Protein AF-A0A3M5JVK2-F1 (afdb_monomer_lite)

Structure (mmCIF, N/CA/C/O backbone):
data_AF-A0A3M5JVK2-F1
#
_entry.id   AF-A0A3M5JVK2-F1
#
loop_
_atom_site.group_PDB
_atom_site.id
_atom_site.type_symbol
_atom_site.label_atom_id
_atom_site.label_alt_id
_atom_site.label_comp_id
_atom_site.label_asym_id
_atom_site.label_entity_id
_atom_site.label_seq_id
_atom_site.pdbx_PDB_ins_code
_atom_site.Cartn_x
_atom_site.Cartn_y
_atom_site.Cartn_z
_atom_site.occupancy
_atom_site.B_iso_or_equiv
_atom_site.auth_seq_id
_atom_site.auth_comp_id
_atom_site.auth_asym_id
_atom_site.auth_atom_id
_atom_site.pdbx_PDB_model_num
ATOM 1 N N . MET A 1 1 ? -16.641 -7.817 19.370 1.00 31.38 1 MET A N 1
ATOM 2 C CA . MET A 1 1 ? -16.183 -9.214 19.204 1.00 31.38 1 MET A CA 1
ATOM 3 C C . MET A 1 1 ? -14.744 -9.182 18.711 1.00 31.38 1 MET A C 1
ATOM 5 O O . MET A 1 1 ? -14.521 -8.968 17.529 1.00 31.38 1 MET A O 1
ATOM 9 N N . CYS A 1 2 ? -13.779 -9.296 19.627 1.00 29.69 2 CYS A N 1
ATOM 10 C CA . CYS A 1 2 ? -12.351 -9.326 19.306 1.00 29.69 2 CYS A CA 1
ATOM 11 C C . CYS A 1 2 ? -11.992 -10.668 18.660 1.00 29.69 2 CYS A C 1
ATOM 13 O O . CYS A 1 2 ? -12.222 -11.717 19.267 1.00 29.69 2 CYS A O 1
ATOM 15 N N . LYS A 1 3 ? -11.428 -10.650 17.447 1.00 43.69 3 LYS A N 1
ATOM 16 C CA . LYS A 1 3 ? -10.744 -11.828 16.900 1.00 43.69 3 LYS A CA 1
ATOM 17 C C . LYS A 1 3 ? -9.451 -12.064 17.688 1.00 43.69 3 LYS A C 1
ATOM 19 O O . LYS A 1 3 ? -8.823 -11.134 18.183 1.00 43.69 3 LYS A O 1
ATOM 24 N N . LYS A 1 4 ? -9.149 -13.346 17.877 1.00 34.09 4 LYS A N 1
ATOM 25 C CA . LYS A 1 4 ? -8.133 -13.894 18.778 1.00 34.09 4 LYS A CA 1
ATOM 26 C C . LYS A 1 4 ? -6.727 -13.465 18.346 1.00 34.09 4 LYS A C 1
ATOM 28 O O . LYS A 1 4 ? -6.288 -13.848 17.270 1.00 34.09 4 LYS A O 1
ATOM 33 N N . TYR A 1 5 ? -6.014 -12.758 19.218 1.00 46.41 5 TYR A N 1
ATOM 34 C CA . TYR A 1 5 ? -4.559 -12.644 19.144 1.00 46.41 5 TYR A CA 1
ATOM 35 C C . TYR A 1 5 ? -3.967 -13.961 19.657 1.00 46.41 5 TYR A C 1
ATOM 37 O O . TYR A 1 5 ? -4.105 -14.281 20.839 1.00 46.41 5 TYR A O 1
ATOM 45 N N . GLN A 1 6 ? -3.369 -14.760 18.774 1.00 36.03 6 GLN A N 1
ATOM 46 C CA . GLN A 1 6 ? -2.538 -15.885 19.198 1.00 36.03 6 GLN A CA 1
ATOM 47 C C . GLN A 1 6 ? -1.142 -15.351 19.516 1.00 36.03 6 GLN A C 1
ATOM 49 O O . GLN A 1 6 ? -0.454 -14.815 18.652 1.00 36.03 6 GLN A O 1
ATOM 54 N N . ILE A 1 7 ? -0.762 -15.459 20.787 1.00 38.12 7 ILE A N 1
ATOM 55 C CA . ILE A 1 7 ? 0.578 -15.153 21.278 1.00 38.12 7 ILE A CA 1
ATOM 56 C C . ILE A 1 7 ? 1.447 -16.369 20.953 1.00 38.12 7 ILE A C 1
ATOM 58 O O . ILE A 1 7 ? 1.168 -17.465 21.437 1.00 38.12 7 ILE A O 1
ATOM 62 N N . VAL A 1 8 ? 2.484 -16.175 20.142 1.00 42.47 8 VAL A N 1
ATOM 63 C CA . VAL A 1 8 ? 3.584 -17.132 19.978 1.00 42.47 8 VAL A CA 1
ATOM 64 C C . VAL A 1 8 ? 4.877 -16.407 20.331 1.00 42.47 8 VAL A C 1
ATOM 66 O O . VAL A 1 8 ? 5.108 -15.274 19.908 1.00 42.47 8 VAL A O 1
ATOM 69 N N . GLU A 1 9 ? 5.650 -17.037 21.207 1.00 38.44 9 GLU A N 1
ATOM 70 C CA . GLU A 1 9 ? 6.848 -16.510 21.851 1.00 38.44 9 GLU A CA 1
ATOM 71 C C . GLU A 1 9 ? 7.846 -15.896 20.851 1.00 38.44 9 GLU A C 1
ATOM 73 O O . GLU A 1 9 ? 8.191 -16.489 19.832 1.00 38.44 9 GLU A O 1
ATOM 78 N N . GLY A 1 10 ? 8.359 -14.706 21.176 1.00 40.56 10 GLY A N 1
ATOM 79 C CA . GLY A 1 10 ? 9.660 -14.239 20.684 1.00 40.56 10 GLY A CA 1
ATOM 80 C C . GLY A 1 10 ? 9.727 -13.563 19.312 1.00 40.56 10 GLY A C 1
ATOM 81 O O . GLY A 1 10 ? 10.799 -13.088 18.951 1.00 40.56 10 GLY A O 1
ATOM 82 N N . SER A 1 11 ? 8.636 -13.447 18.558 1.00 38.19 11 SER A N 1
ATOM 83 C CA . SER A 1 11 ? 8.513 -12.565 17.384 1.00 38.19 11 SER A CA 1
ATOM 84 C C . SER A 1 11 ? 7.030 -12.412 17.070 1.00 38.19 11 SER A C 1
ATOM 86 O O . SER A 1 11 ? 6.386 -13.388 16.698 1.00 38.19 11 SER A O 1
ATOM 88 N N . ILE A 1 12 ? 6.461 -11.214 17.225 1.00 48.38 12 ILE A N 1
ATOM 89 C CA . ILE A 1 12 ? 5.083 -10.962 16.787 1.00 48.38 12 ILE A CA 1
ATOM 90 C C . ILE A 1 12 ? 5.098 -11.069 15.259 1.00 48.38 12 ILE A C 1
ATOM 92 O O . ILE A 1 12 ? 5.473 -10.118 14.574 1.00 48.38 12 ILE A O 1
ATOM 96 N N . ALA A 1 13 ? 4.751 -12.235 14.717 1.00 51.59 13 ALA A N 1
ATOM 97 C CA . ALA A 1 13 ? 4.480 -12.388 13.298 1.00 51.59 13 ALA A CA 1
ATOM 98 C C . ALA A 1 13 ? 3.188 -11.617 13.013 1.00 51.59 13 ALA A C 1
ATOM 100 O O . ALA A 1 13 ? 2.086 -12.150 13.109 1.00 51.59 13 ALA A O 1
ATOM 101 N N . VAL A 1 14 ? 3.325 -10.313 12.767 1.00 63.59 14 VAL A N 1
ATOM 102 C CA . VAL A 1 14 ? 2.223 -9.478 12.302 1.00 63.59 14 VAL A CA 1
ATOM 103 C C . VAL A 1 14 ? 1.811 -10.042 10.949 1.00 63.59 14 VAL A C 1
ATOM 105 O O . VAL A 1 14 ? 2.606 -10.024 10.009 1.00 63.59 14 VAL A O 1
ATOM 10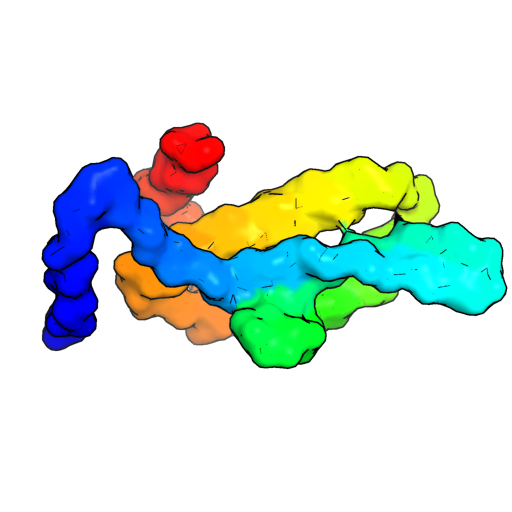8 N N . GLU A 1 15 ? 0.597 -10.578 10.869 1.00 76.00 15 GLU A N 1
ATOM 109 C CA . GLU A 1 15 ? 0.008 -11.042 9.617 1.00 76.00 15 GLU A CA 1
ATOM 110 C C . GLU A 1 15 ? 0.025 -9.882 8.616 1.00 76.00 15 GLU A C 1
ATOM 112 O O . GLU A 1 15 ? -0.569 -8.826 8.851 1.00 76.00 15 GLU A O 1
ATOM 117 N N . ARG A 1 16 ? 0.798 -10.047 7.540 1.00 83.44 16 ARG A N 1
ATOM 118 C CA . ARG A 1 16 ? 0.970 -9.041 6.491 1.00 83.44 16 ARG A CA 1
ATOM 119 C C . ARG A 1 16 ? -0.110 -9.262 5.451 1.00 83.44 16 ARG A C 1
ATOM 121 O O . ARG A 1 16 ? -0.085 -10.261 4.746 1.00 83.44 16 ARG A O 1
ATOM 128 N N . ILE A 1 17 ? -1.004 -8.294 5.313 1.00 90.12 17 ILE A N 1
ATOM 129 C CA . ILE A 1 17 ? -2.119 -8.391 4.358 1.00 90.12 17 ILE A CA 1
ATOM 130 C C . ILE A 1 17 ? -1.720 -8.077 2.913 1.00 90.12 17 ILE A C 1
ATOM 132 O O . ILE A 1 17 ? -2.485 -8.321 1.984 1.00 90.12 17 ILE A O 1
ATOM 136 N N . SER A 1 18 ? -0.562 -7.442 2.722 1.00 93.06 18 SER A N 1
ATOM 137 C CA . SER A 1 18 ? -0.110 -7.004 1.409 1.00 93.06 18 SER A CA 1
ATOM 138 C C . SER A 1 18 ? 1.404 -7.036 1.284 1.00 93.06 18 SER A C 1
ATOM 140 O O . SER A 1 18 ? 2.124 -6.651 2.210 1.00 93.06 18 SER A O 1
ATOM 142 N N . PHE A 1 19 ? 1.878 -7.389 0.096 1.00 94.44 19 PHE A N 1
ATOM 143 C CA . PHE A 1 19 ? 3.290 -7.453 -0.254 1.00 94.44 19 PHE A CA 1
ATOM 144 C C . PHE A 1 19 ? 3.563 -6.595 -1.485 1.00 94.44 19 PHE A C 1
ATOM 146 O O . PHE A 1 19 ? 2.746 -6.523 -2.401 1.00 94.44 19 PHE A O 1
ATOM 153 N N . ILE A 1 20 ? 4.722 -5.942 -1.523 1.00 95.19 20 ILE A N 1
ATOM 154 C CA . ILE A 1 20 ? 5.146 -5.185 -2.703 1.00 95.19 20 ILE A CA 1
ATOM 155 C C . ILE A 1 20 ? 5.701 -6.175 -3.724 1.00 95.19 20 ILE A C 1
ATOM 157 O O . ILE A 1 20 ? 6.600 -6.956 -3.414 1.00 95.19 20 ILE A O 1
ATOM 161 N N . LYS A 1 21 ? 5.187 -6.117 -4.950 1.00 94.69 21 LYS A N 1
ATOM 162 C CA . LYS A 1 21 ? 5.643 -6.930 -6.073 1.00 94.69 21 LYS A CA 1
ATOM 16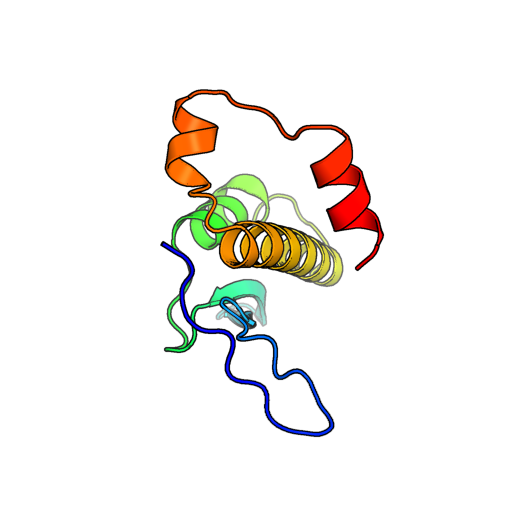3 C C . LYS A 1 21 ? 6.149 -6.045 -7.199 1.00 94.69 21 LYS A C 1
ATOM 165 O O . LYS A 1 21 ? 5.453 -5.138 -7.656 1.00 94.69 21 LYS A O 1
ATOM 170 N N . THR A 1 22 ? 7.348 -6.364 -7.670 1.00 93.50 22 THR A N 1
ATOM 171 C CA . THR A 1 22 ? 7.935 -5.775 -8.873 1.00 93.50 22 THR A CA 1
ATOM 172 C C . THR A 1 22 ? 7.473 -6.547 -10.098 1.00 93.50 22 THR A C 1
ATOM 174 O O . THR A 1 22 ? 7.567 -7.773 -10.138 1.00 93.50 22 THR A O 1
ATOM 177 N N . ILE A 1 23 ? 7.023 -5.827 -11.114 1.00 90.56 23 ILE A N 1
ATOM 178 C CA . ILE A 1 23 ? 6.691 -6.345 -12.436 1.00 90.56 23 ILE A CA 1
ATOM 179 C C . ILE A 1 23 ? 7.654 -5.697 -13.427 1.00 90.56 23 ILE A C 1
ATOM 181 O O . ILE A 1 23 ? 7.834 -4.481 -13.408 1.00 90.56 23 ILE A O 1
ATOM 185 N N . VAL A 1 24 ? 8.281 -6.510 -14.274 1.00 91.62 24 VAL A N 1
ATOM 186 C CA . VAL A 1 24 ? 9.101 -6.034 -15.395 1.00 91.62 24 VAL A CA 1
ATOM 187 C C . VAL A 1 24 ? 8.286 -6.216 -16.667 1.00 91.62 24 VAL A C 1
ATOM 189 O O . VAL A 1 24 ? 7.790 -7.312 -16.927 1.00 91.62 24 VAL A O 1
ATOM 192 N N . MET A 1 25 ? 8.092 -5.135 -17.413 1.00 87.88 25 MET A N 1
ATOM 193 C CA . MET A 1 25 ? 7.310 -5.122 -18.646 1.00 87.88 25 MET A CA 1
ATOM 194 C C . MET A 1 25 ? 8.165 -5.527 -19.851 1.00 87.88 25 MET A C 1
ATOM 196 O O . MET A 1 25 ? 9.380 -5.685 -19.743 1.00 87.88 25 MET A O 1
ATOM 200 N N . GLY A 1 26 ? 7.524 -5.746 -21.003 1.00 90.62 26 GLY A N 1
ATOM 201 C CA . GLY A 1 26 ? 8.206 -6.227 -22.213 1.00 90.62 26 GLY A CA 1
ATOM 202 C C . GLY A 1 26 ? 9.253 -5.258 -22.779 1.00 90.62 26 GLY A C 1
ATOM 203 O O . GLY A 1 26 ? 10.165 -5.689 -23.475 1.00 90.62 26 GLY A O 1
ATOM 204 N N . ASP A 1 27 ? 9.146 -3.974 -22.452 1.00 89.00 27 ASP A N 1
ATOM 205 C CA . ASP A 1 27 ? 10.100 -2.906 -22.775 1.00 89.00 27 ASP A CA 1
ATOM 206 C C . ASP A 1 27 ? 11.234 -2.760 -21.739 1.00 89.00 27 ASP A C 1
ATOM 208 O O . ASP A 1 27 ? 12.150 -1.962 -21.927 1.00 89.00 27 ASP A O 1
ATOM 212 N N . GLY A 1 28 ? 11.204 -3.541 -20.654 1.00 88.75 28 GLY A N 1
ATOM 213 C CA . GLY A 1 28 ? 12.156 -3.460 -19.548 1.00 88.75 28 GLY A CA 1
ATOM 214 C C . GLY A 1 28 ? 11.780 -2.448 -18.462 1.00 88.75 28 GLY A C 1
ATOM 215 O O . GLY A 1 28 ? 12.496 -2.352 -17.459 1.00 88.75 28 GLY A O 1
ATOM 216 N N . GLU A 1 29 ? 10.659 -1.732 -18.603 1.00 88.88 29 GLU A N 1
ATOM 217 C CA . GLU A 1 29 ? 10.161 -0.847 -17.555 1.00 88.88 29 GLU A CA 1
ATOM 218 C C . GLU A 1 29 ? 9.817 -1.640 -16.291 1.00 88.88 29 GLU A C 1
ATOM 220 O O . GLU A 1 29 ? 9.261 -2.743 -16.331 1.00 88.88 29 GLU A O 1
ATOM 225 N N . ARG A 1 30 ? 10.150 -1.063 -15.133 1.00 90.38 30 ARG A N 1
ATOM 226 C CA . ARG A 1 30 ? 9.833 -1.640 -13.826 1.00 90.38 30 ARG A CA 1
ATOM 227 C C . ARG A 1 30 ? 8.627 -0.940 -13.233 1.00 90.38 30 ARG A C 1
ATOM 229 O O . ARG A 1 30 ? 8.599 0.281 -13.118 1.00 90.38 30 ARG A O 1
ATOM 236 N N . TYR A 1 31 ? 7.686 -1.736 -12.759 1.00 89.50 31 TYR A N 1
ATOM 237 C CA . TYR A 1 31 ? 6.465 -1.275 -12.127 1.00 89.50 31 TYR A CA 1
ATOM 238 C C . TYR A 1 31 ? 6.298 -1.942 -10.764 1.00 89.50 31 TYR A C 1
ATOM 240 O O . TYR A 1 31 ? 6.563 -3.133 -10.615 1.00 89.50 31 TYR A O 1
ATOM 248 N N . ALA A 1 32 ? 5.876 -1.176 -9.762 1.00 91.12 32 ALA A N 1
ATOM 249 C CA . ALA A 1 32 ? 5.5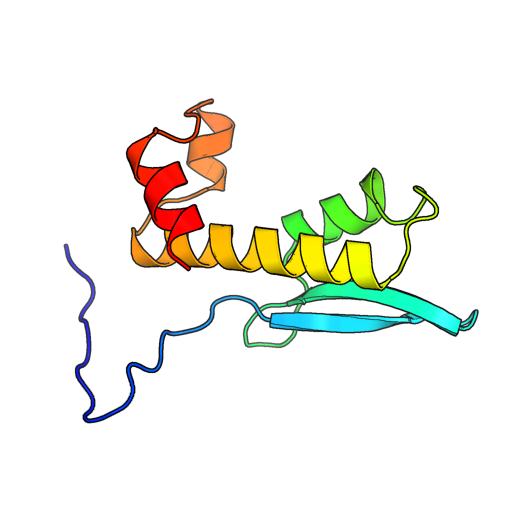79 -1.695 -8.433 1.00 91.12 32 ALA A CA 1
ATOM 250 C C . ALA A 1 32 ? 4.061 -1.762 -8.236 1.00 91.12 32 ALA A C 1
ATOM 252 O O . ALA A 1 32 ? 3.342 -0.830 -8.591 1.00 91.12 32 ALA A O 1
ATOM 253 N N . THR A 1 33 ? 3.578 -2.854 -7.650 1.00 92.19 33 THR A N 1
ATOM 254 C CA . THR A 1 33 ? 2.188 -2.980 -7.199 1.00 92.19 33 THR A CA 1
ATOM 255 C C . THR A 1 33 ? 2.113 -3.696 -5.852 1.00 92.19 33 THR A C 1
ATOM 257 O O . THR A 1 33 ? 3.105 -4.258 -5.386 1.00 92.19 33 THR A O 1
ATOM 260 N N . LEU A 1 34 ? 0.937 -3.682 -5.227 1.00 95.31 34 LEU A N 1
ATOM 261 C CA . LEU A 1 34 ? 0.649 -4.457 -4.023 1.00 95.31 34 LEU A CA 1
ATOM 262 C C . LEU A 1 34 ? -0.115 -5.727 -4.380 1.00 95.31 34 LEU A C 1
ATOM 264 O O . LEU A 1 34 ? -1.064 -5.674 -5.162 1.00 95.31 34 LEU A O 1
ATOM 268 N N . VAL A 1 35 ? 0.280 -6.847 -3.783 1.00 95.25 35 VAL A N 1
ATOM 269 C CA . VAL A 1 35 ? -0.384 -8.146 -3.921 1.00 95.25 35 VAL A CA 1
ATOM 270 C C . VAL A 1 35 ? -0.832 -8.689 -2.571 1.00 95.25 35 VAL A C 1
ATOM 272 O O . VAL A 1 35 ? -0.247 -8.333 -1.549 1.00 95.25 35 VAL A O 1
ATOM 275 N N . ASP A 1 36 ? -1.855 -9.534 -2.576 1.00 93.06 36 ASP A N 1
ATOM 276 C CA . ASP A 1 36 ? -2.284 -10.313 -1.416 1.00 93.06 36 ASP A CA 1
ATOM 277 C C . ASP A 1 36 ? -1.339 -11.502 -1.139 1.00 93.06 36 ASP A C 1
ATOM 279 O O . ASP A 1 36 ? -0.325 -11.705 -1.814 1.00 93.06 36 ASP A O 1
ATOM 283 N N . GLU A 1 37 ? -1.686 -12.303 -0.136 1.00 91.06 37 GLU A N 1
ATOM 284 C CA . GLU A 1 37 ? -0.987 -13.543 0.229 1.00 91.06 37 GLU A CA 1
ATOM 285 C C . GLU A 1 37 ? -0.962 -14.603 -0.886 1.00 91.06 37 GLU A C 1
ATOM 287 O O . GLU A 1 37 ? -0.024 -15.396 -0.963 1.00 91.06 37 GLU A O 1
ATOM 292 N N . ASN A 1 38 ? -1.942 -14.582 -1.795 1.00 90.62 38 ASN A N 1
ATOM 293 C CA . ASN A 1 38 ? -2.015 -15.469 -2.958 1.00 90.62 38 ASN A CA 1
ATOM 294 C C . ASN A 1 38 ? -1.172 -14.947 -4.137 1.00 90.62 38 ASN A C 1
ATOM 296 O O . ASN A 1 38 ? -1.068 -15.599 -5.177 1.00 90.62 38 ASN A O 1
ATOM 300 N N . GLY A 1 39 ? -0.569 -13.762 -4.002 1.00 90.12 39 GLY A N 1
ATOM 301 C CA . GLY A 1 39 ? 0.189 -13.099 -5.056 1.00 90.12 39 GLY A CA 1
ATOM 302 C C . GLY A 1 39 ? -0.680 -12.395 -6.103 1.00 90.12 39 GLY A C 1
ATOM 303 O O . GLY A 1 39 ? -0.143 -11.988 -7.145 1.00 90.12 39 GLY A O 1
ATOM 304 N N . LEU A 1 40 ? -1.982 -12.233 -5.842 1.00 93.56 40 LEU A N 1
ATOM 305 C CA . LEU A 1 40 ? -2.925 -11.505 -6.685 1.00 93.56 40 LEU A CA 1
ATOM 306 C C . LEU A 1 40 ? -2.851 -9.998 -6.404 1.00 93.56 40 LEU A C 1
ATOM 308 O O . LEU A 1 40 ? -2.827 -9.592 -5.243 1.00 93.56 40 LEU A O 1
ATOM 312 N N . PRO A 1 41 ? -2.835 -9.134 -7.435 1.00 93.75 41 PRO A N 1
ATOM 313 C CA . PRO A 1 41 ? -2.808 -7.691 -7.231 1.00 93.75 41 PRO A CA 1
ATOM 314 C C . PRO A 1 41 ? -4.037 -7.181 -6.475 1.00 93.75 41 PRO A C 1
ATOM 316 O O . PRO A 1 41 ? -5.175 -7.461 -6.853 1.00 93.75 41 PRO A O 1
ATOM 319 N N . LEU A 1 42 ? -3.810 -6.356 -5.452 1.00 94.44 42 LEU A N 1
ATOM 320 C CA . LEU A 1 42 ? -4.886 -5.643 -4.775 1.00 94.44 42 LEU A CA 1
ATOM 321 C C . LEU A 1 42 ? -5.517 -4.653 -5.754 1.00 94.44 42 LEU A C 1
ATOM 323 O O . LEU A 1 42 ? -4.823 -3.792 -6.304 1.00 94.44 42 LEU A O 1
ATOM 327 N N . PHE A 1 43 ? -6.831 -4.754 -5.948 1.00 93.62 43 PHE A N 1
ATOM 328 C CA . PHE A 1 43 ? -7.542 -4.033 -7.004 1.00 93.62 43 PHE A CA 1
ATOM 329 C C . PHE A 1 43 ? -7.341 -2.510 -6.938 1.00 93.62 43 PHE A C 1
ATOM 331 O O . PHE A 1 43 ? -6.827 -1.917 -7.885 1.00 93.62 43 PHE A O 1
ATOM 338 N N . TYR A 1 44 ? -7.688 -1.873 -5.814 1.00 93.06 44 TYR A N 1
ATOM 339 C CA . TYR A 1 44 ? -7.623 -0.411 -5.692 1.00 93.06 44 TYR A CA 1
ATOM 340 C C . TYR A 1 44 ? -6.195 0.154 -5.728 1.00 93.06 44 TYR A C 1
ATOM 342 O O . TYR A 1 44 ? -5.973 1.098 -6.490 1.00 93.06 44 TYR A O 1
ATOM 350 N N . PRO A 1 45 ? -5.206 -0.402 -4.995 1.00 93.06 45 PRO A N 1
ATOM 351 C CA . PRO A 1 45 ? -3.818 0.025 -5.144 1.00 93.06 45 PRO A CA 1
ATOM 352 C C . PRO A 1 45 ? -3.312 -0.120 -6.581 1.00 93.06 45 PRO A C 1
ATOM 354 O O . PRO A 1 45 ? -2.720 0.811 -7.120 1.00 93.06 45 PRO A O 1
ATOM 357 N N . THR A 1 46 ? -3.599 -1.249 -7.235 1.00 93.44 46 THR A N 1
ATOM 358 C CA . THR A 1 46 ? -3.171 -1.491 -8.621 1.00 93.44 46 THR A CA 1
ATOM 359 C C . THR A 1 46 ? -3.800 -0.485 -9.583 1.00 93.44 46 THR A C 1
ATOM 361 O O . THR A 1 46 ? -3.107 0.055 -10.448 1.00 93.44 46 THR A O 1
ATOM 364 N N . LEU A 1 47 ? -5.091 -0.189 -9.418 1.00 94.06 47 LEU A N 1
ATOM 365 C CA . LEU A 1 47 ? -5.801 0.809 -10.215 1.00 94.06 47 LEU A CA 1
ATOM 366 C C . LEU A 1 47 ? -5.202 2.208 -10.027 1.00 94.06 47 LEU A C 1
ATOM 368 O O . LEU A 1 47 ? -4.956 2.908 -11.010 1.00 94.06 47 LEU A O 1
ATOM 372 N N . TYR A 1 48 ? -4.924 2.606 -8.785 1.00 92.88 48 TYR A N 1
ATOM 373 C CA . TYR A 1 48 ? -4.291 3.884 -8.470 1.00 92.88 48 TYR A CA 1
ATOM 374 C C . TYR A 1 48 ? -2.904 4.007 -9.112 1.00 92.88 48 TYR A C 1
ATOM 376 O O . TYR A 1 48 ? -2.639 4.985 -9.810 1.00 92.88 48 TYR A O 1
ATOM 384 N N . PHE A 1 49 ? -2.040 3.000 -8.958 1.00 92.44 49 PHE A N 1
ATOM 385 C CA . PHE A 1 49 ? -0.710 3.031 -9.569 1.00 92.44 49 PHE A CA 1
ATOM 386 C C . PHE A 1 49 ? -0.780 3.075 -11.099 1.00 92.44 49 PHE A C 1
ATOM 388 O O . PHE A 1 49 ? -0.036 3.833 -11.723 1.00 92.44 49 PHE A O 1
ATOM 395 N N . THR A 1 50 ? -1.714 2.340 -11.707 1.00 91.38 50 THR A N 1
ATOM 396 C CA . THR A 1 50 ? -1.847 2.271 -13.170 1.00 91.38 50 THR A CA 1
ATOM 397 C C . THR A 1 50 ? -2.358 3.587 -13.749 1.00 91.38 50 THR A C 1
ATOM 399 O O . THR A 1 50 ? -1.893 4.016 -14.801 1.00 91.38 50 THR A O 1
ATOM 402 N N . THR A 1 51 ? -3.309 4.232 -13.070 1.00 92.94 51 THR A N 1
ATOM 403 C CA . THR A 1 51 ? -3.985 5.432 -13.585 1.00 92.94 51 THR A CA 1
ATOM 404 C C . THR A 1 51 ? -3.273 6.726 -13.209 1.00 92.94 51 THR A C 1
ATOM 406 O O . THR A 1 51 ? -3.196 7.629 -14.034 1.00 92.94 51 THR A O 1
ATOM 409 N N . GLN A 1 52 ? -2.741 6.824 -11.988 1.00 91.81 52 GLN A N 1
ATOM 410 C CA . GLN A 1 52 ? -2.209 8.079 -11.445 1.00 91.81 52 GLN A CA 1
ATOM 411 C C . GLN A 1 52 ? -0.684 8.161 -11.482 1.00 91.81 52 GLN A C 1
ATOM 413 O O . GLN A 1 52 ? -0.137 9.258 -11.534 1.00 91.81 52 GLN A O 1
ATOM 418 N N . ARG A 1 53 ? 0.019 7.024 -11.408 1.00 91.00 53 ARG A N 1
ATOM 419 C CA . ARG A 1 53 ? 1.473 7.018 -11.173 1.00 91.00 53 ARG A CA 1
ATOM 420 C C . ARG A 1 53 ? 2.289 6.510 -12.351 1.00 91.00 53 ARG A C 1
ATOM 422 O O . ARG A 1 53 ? 3.345 7.070 -12.624 1.00 91.00 53 ARG A O 1
ATOM 429 N N . ARG A 1 54 ? 1.798 5.513 -13.092 1.00 85.38 54 ARG A N 1
ATOM 430 C CA . ARG A 1 54 ? 2.518 4.903 -14.222 1.00 85.38 54 ARG A CA 1
ATOM 431 C C . ARG A 1 54 ? 2.979 5.925 -15.268 1.00 85.38 54 ARG A C 1
ATOM 433 O O . ARG A 1 54 ? 4.134 5.897 -15.663 1.00 85.38 54 ARG A O 1
ATOM 440 N N . ASN A 1 55 ? 2.107 6.850 -15.668 1.00 85.06 55 ASN A N 1
ATOM 441 C CA . ASN A 1 55 ? 2.415 7.861 -16.690 1.00 85.06 55 ASN A CA 1
ATOM 442 C C . ASN A 1 55 ? 3.008 9.161 -16.120 1.00 85.06 55 ASN A C 1
ATOM 444 O O . ASN A 1 55 ? 3.143 10.143 -16.843 1.00 85.06 55 ASN A O 1
ATOM 448 N N . ALA A 1 56 ? 3.348 9.194 -14.829 1.00 86.50 56 ALA A N 1
ATOM 449 C CA . ALA A 1 56 ? 3.889 10.387 -14.180 1.00 86.50 56 ALA A CA 1
ATOM 450 C C . ALA A 1 56 ? 5.422 10.508 -14.314 1.00 86.50 56 ALA A C 1
ATOM 452 O O . ALA A 1 56 ? 6.018 11.374 -13.678 1.00 86.50 56 ALA A O 1
ATOM 453 N N . SER A 1 57 ? 6.065 9.638 -15.108 1.00 84.94 57 SER A N 1
ATOM 454 C CA . SER A 1 57 ? 7.525 9.590 -15.308 1.00 84.94 57 SER A CA 1
ATOM 455 C C . SER A 1 57 ? 8.321 9.579 -13.994 1.00 84.94 57 SER A C 1
ATOM 457 O O . SER A 1 57 ? 9.392 10.178 -13.886 1.00 84.94 57 SER A O 1
ATOM 459 N N . LEU A 1 58 ? 7.774 8.919 -12.967 1.00 86.88 58 LEU A N 1
ATOM 460 C CA . LEU A 1 58 ? 8.385 8.824 -11.645 1.00 86.88 58 LEU A CA 1
ATOM 461 C C . LEU A 1 58 ? 9.477 7.756 -11.619 1.00 86.88 58 LEU A C 1
ATOM 463 O O . LEU A 1 58 ? 9.388 6.723 -12.283 1.00 86.88 58 LEU A O 1
ATOM 467 N N . ALA A 1 59 ? 10.487 7.975 -10.778 1.00 90.88 59 ALA A N 1
ATOM 468 C CA . ALA A 1 59 ? 11.485 6.954 -10.507 1.00 90.88 59 ALA A CA 1
ATOM 469 C C . ALA A 1 59 ? 10.829 5.715 -9.876 1.00 90.88 59 ALA A C 1
ATOM 471 O O . ALA A 1 59 ? 9.945 5.816 -9.022 1.00 90.88 59 ALA A O 1
ATOM 472 N N . TYR A 1 60 ? 11.319 4.529 -10.239 1.00 90.69 60 TYR A N 1
ATOM 473 C CA . TYR A 1 60 ? 10.827 3.264 -9.688 1.00 90.69 60 TYR A CA 1
ATOM 474 C C . TYR A 1 60 ? 10.878 3.223 -8.147 1.00 90.69 60 TYR A C 1
ATOM 476 O O . TYR A 1 60 ? 9.950 2.738 -7.502 1.00 90.69 60 TYR A O 1
ATOM 484 N N . SER A 1 61 ? 11.933 3.776 -7.542 1.00 92.81 61 SER A N 1
ATOM 485 C CA . SER A 1 61 ? 12.067 3.886 -6.084 1.00 92.81 61 SER A CA 1
ATOM 486 C C . SER A 1 61 ? 10.927 4.685 -5.445 1.00 92.81 61 SER A C 1
ATOM 488 O O . SER A 1 61 ? 10.462 4.325 -4.366 1.00 92.81 61 SER A O 1
ATOM 490 N N . THR A 1 62 ? 10.436 5.724 -6.122 1.00 92.44 62 THR A N 1
ATOM 491 C CA . THR A 1 62 ? 9.279 6.510 -5.682 1.00 92.44 62 THR A CA 1
ATOM 492 C C . THR A 1 62 ? 8.012 5.657 -5.677 1.00 92.44 62 THR A C 1
ATOM 494 O O . THR A 1 62 ? 7.305 5.644 -4.673 1.00 92.44 62 THR A O 1
ATOM 497 N N . LEU A 1 63 ? 7.767 4.870 -6.734 1.00 92.62 63 LEU A N 1
ATOM 498 C CA . LEU A 1 63 ? 6.619 3.952 -6.797 1.00 92.62 63 LEU A CA 1
ATOM 499 C C . LEU A 1 63 ? 6.654 2.909 -5.673 1.00 92.62 63 LEU A C 1
ATOM 501 O O . LEU A 1 63 ? 5.633 2.641 -5.045 1.00 92.62 63 LEU A O 1
ATOM 505 N N . VAL A 1 64 ? 7.832 2.349 -5.384 1.00 94.38 64 VAL A N 1
ATOM 506 C CA . VAL A 1 64 ? 8.017 1.404 -4.272 1.00 94.38 64 VAL A CA 1
ATOM 507 C C . VAL A 1 64 ? 7.737 2.070 -2.926 1.00 94.38 64 VAL A C 1
ATOM 509 O O . VAL A 1 64 ? 7.063 1.477 -2.087 1.00 94.38 64 VAL A O 1
ATOM 512 N N . ASN A 1 65 ? 8.214 3.298 -2.717 1.00 94.00 65 ASN A N 1
ATOM 513 C CA . ASN A 1 65 ? 7.993 4.027 -1.469 1.00 94.00 65 ASN A CA 1
ATOM 514 C C . ASN A 1 65 ? 6.510 4.381 -1.258 1.00 94.00 65 ASN A C 1
ATOM 516 O O . ASN A 1 65 ? 5.980 4.277 -0.151 1.00 94.00 65 ASN A O 1
ATOM 520 N N . GLU A 1 66 ? 5.809 4.745 -2.331 1.00 94.06 66 GLU A N 1
ATOM 521 C CA . GLU A 1 66 ? 4.360 4.942 -2.301 1.00 94.06 66 GLU A CA 1
ATOM 522 C C . GLU A 1 66 ? 3.615 3.633 -2.014 1.00 94.06 66 GLU A C 1
ATOM 524 O O . GLU A 1 66 ? 2.705 3.615 -1.185 1.00 94.06 66 GLU A O 1
ATOM 529 N N . ALA A 1 67 ? 4.022 2.519 -2.632 1.00 93.94 67 ALA A N 1
ATOM 530 C CA . ALA A 1 67 ? 3.432 1.205 -2.373 1.00 93.94 67 ALA A CA 1
ATOM 531 C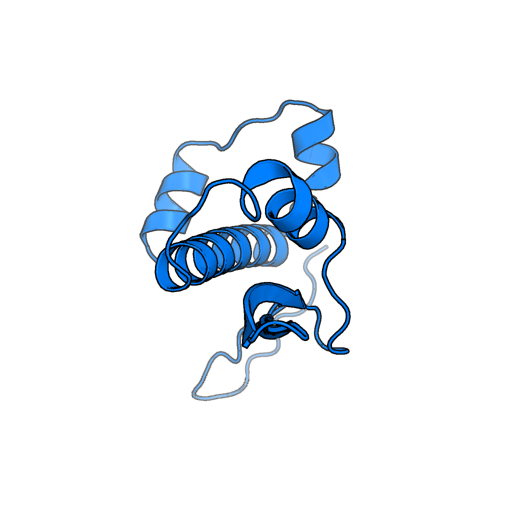 C . ALA A 1 67 ? 3.644 0.775 -0.918 1.00 93.94 67 ALA A C 1
ATOM 533 O O . ALA A 1 67 ? 2.708 0.295 -0.280 1.00 93.94 67 ALA A O 1
ATOM 534 N N . ALA A 1 68 ? 4.833 1.017 -0.363 1.00 93.12 68 ALA A N 1
ATOM 535 C CA . ALA A 1 68 ? 5.119 0.791 1.048 1.00 93.12 68 ALA A CA 1
ATOM 536 C C . ALA A 1 68 ? 4.211 1.637 1.950 1.00 93.12 68 ALA A C 1
ATOM 538 O O . ALA A 1 68 ? 3.621 1.111 2.890 1.00 93.12 68 ALA A O 1
ATOM 539 N N . SER A 1 69 ? 4.027 2.918 1.622 1.00 92.94 69 SER A N 1
ATOM 540 C CA . SER A 1 69 ? 3.155 3.822 2.382 1.00 92.94 69 SER A CA 1
ATOM 541 C C . SER A 1 69 ? 1.697 3.344 2.389 1.00 92.94 69 SER A C 1
ATOM 543 O O . SER A 1 69 ? 1.061 3.298 3.443 1.00 92.94 69 SER A O 1
ATOM 545 N N . ILE A 1 70 ? 1.175 2.915 1.233 1.00 93.50 70 ILE A N 1
ATOM 546 C CA . ILE A 1 70 ? -0.171 2.330 1.128 1.00 93.50 70 ILE A CA 1
ATOM 547 C C . ILE A 1 70 ? -0.245 1.013 1.909 1.00 93.50 70 ILE A C 1
ATOM 549 O O . ILE A 1 70 ? -1.212 0.790 2.631 1.00 93.50 70 ILE A O 1
ATOM 553 N N . SER A 1 71 ? 0.776 0.157 1.822 1.00 93.44 71 SER A N 1
ATOM 554 C CA . SER A 1 71 ? 0.828 -1.103 2.571 1.00 93.44 71 SER A CA 1
ATOM 555 C C . SER A 1 71 ? 0.768 -0.876 4.085 1.00 93.44 71 SER A C 1
ATOM 557 O O . SER A 1 71 ? 0.018 -1.571 4.768 1.00 93.44 71 SER A O 1
ATOM 559 N N . VAL A 1 72 ? 1.501 0.111 4.609 1.00 92.12 72 VAL A N 1
ATOM 560 C CA . VAL A 1 72 ? 1.477 0.470 6.037 1.00 92.12 72 VAL A CA 1
ATOM 561 C C . VAL A 1 72 ? 0.095 0.971 6.455 1.00 92.12 72 VAL A C 1
ATOM 563 O O . VAL A 1 72 ? -0.411 0.555 7.500 1.00 92.12 72 VAL A O 1
ATOM 566 N N . LEU A 1 73 ? -0.540 1.811 5.633 1.00 91.56 73 LEU A N 1
ATOM 567 C CA . LEU A 1 73 ? -1.900 2.294 5.879 1.00 91.56 73 LEU A CA 1
ATOM 568 C C . LEU A 1 73 ? -2.906 1.140 5.945 1.00 91.56 73 LEU A C 1
ATOM 570 O O . LEU A 1 73 ? -3.657 1.035 6.916 1.00 91.56 73 LEU A O 1
ATOM 574 N N . LEU A 1 74 ? -2.903 0.265 4.936 1.00 91.69 74 LEU A N 1
ATOM 575 C CA . LEU A 1 74 ? -3.807 -0.882 4.877 1.00 91.69 74 LEU A CA 1
ATOM 576 C C . LEU A 1 74 ? -3.596 -1.797 6.090 1.00 91.69 74 LEU A C 1
ATOM 578 O O . LEU A 1 74 ? -4.567 -2.219 6.714 1.00 91.69 74 LEU A O 1
ATOM 582 N N . GLN A 1 75 ? -2.340 -2.053 6.468 1.00 90.50 75 GLN A N 1
ATOM 583 C CA . GLN A 1 75 ? -2.008 -2.868 7.634 1.00 90.50 75 GLN A CA 1
ATOM 584 C C . GLN A 1 75 ? -2.531 -2.241 8.936 1.00 90.50 75 GLN A C 1
ATOM 586 O O . GLN A 1 75 ? -3.120 -2.932 9.764 1.00 90.50 75 GLN A O 1
ATOM 591 N N . CYS A 1 76 ? -2.352 -0.928 9.116 1.00 89.44 76 CYS A N 1
ATOM 592 C CA . CYS A 1 76 ? -2.840 -0.200 10.290 1.00 89.44 76 CYS A CA 1
ATOM 593 C C . CYS A 1 76 ? -4.366 -0.306 10.430 1.00 89.44 76 CYS A C 1
ATOM 595 O O . CYS A 1 76 ? -4.889 -0.536 11.522 1.00 89.44 76 CYS A O 1
ATOM 597 N N . PHE A 1 77 ? -5.092 -0.178 9.321 1.00 89.62 77 PHE A N 1
ATOM 598 C CA . PHE A 1 77 ? -6.545 -0.308 9.314 1.00 89.62 77 PHE A CA 1
ATOM 599 C C . PHE A 1 77 ? -7.018 -1.739 9.524 1.00 89.62 77 PHE A C 1
ATOM 601 O O . PHE A 1 77 ? -7.964 -1.950 10.282 1.00 89.62 77 PHE A O 1
ATOM 608 N N . HIS A 1 78 ? -6.332 -2.718 8.941 1.00 89.62 78 HIS A N 1
ATOM 609 C CA . HIS A 1 78 ? -6.644 -4.123 9.157 1.00 89.62 78 HIS A CA 1
ATOM 610 C C . HIS A 1 78 ? -6.528 -4.518 10.634 1.00 89.62 78 HIS A C 1
ATOM 612 O O . HIS A 1 78 ? -7.462 -5.091 11.192 1.00 89.62 78 HIS A O 1
ATOM 618 N N . GLU A 1 79 ? -5.443 -4.125 11.305 1.00 87.62 79 GLU A N 1
ATOM 619 C CA . GLU A 1 79 ? -5.238 -4.398 12.736 1.00 87.62 79 GLU A CA 1
ATOM 620 C C . GLU A 1 79 ? -6.304 -3.761 13.636 1.00 87.62 79 GLU A C 1
ATOM 622 O O . GLU A 1 79 ? -6.605 -4.275 14.712 1.00 87.62 79 GLU A O 1
ATOM 627 N N . ARG A 1 80 ? -6.889 -2.643 13.195 1.00 87.56 80 ARG A N 1
ATOM 628 C CA . ARG A 1 80 ? -7.960 -1.925 13.901 1.00 87.56 80 ARG A CA 1
ATOM 629 C C . ARG A 1 80 ? -9.360 -2.391 13.497 1.00 87.56 80 ARG A C 1
ATOM 631 O O . ARG A 1 80 ? -10.339 -1.891 14.047 1.00 87.56 80 ARG A O 1
ATOM 638 N N . GLY A 1 81 ? -9.471 -3.318 12.543 1.00 89.88 81 GLY A N 1
ATOM 639 C CA . GLY A 1 81 ? -10.747 -3.765 11.986 1.00 89.88 81 GLY A CA 1
ATOM 6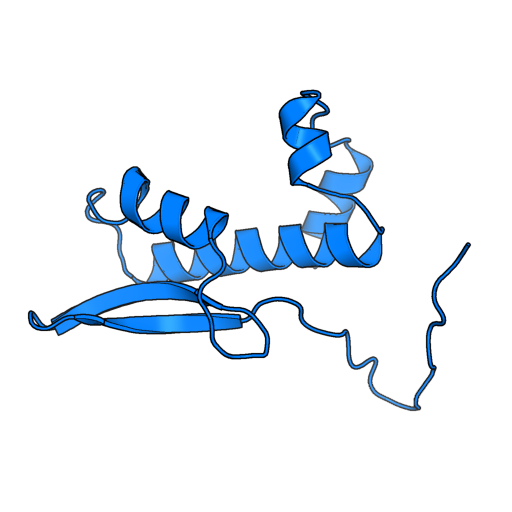40 C C . GLY A 1 81 ? -11.511 -2.661 11.245 1.00 89.88 81 GLY A C 1
ATOM 641 O O . GLY A 1 81 ? -12.740 -2.674 11.237 1.00 89.88 81 GLY A O 1
ATOM 642 N N . ILE A 1 82 ? -10.800 -1.690 10.665 1.00 90.38 82 ILE A N 1
ATOM 643 C CA . ILE A 1 82 ? -11.383 -0.571 9.919 1.00 90.38 82 ILE A CA 1
ATOM 644 C C . ILE A 1 82 ? -11.519 -0.965 8.446 1.00 90.38 82 ILE A C 1
ATOM 646 O O . ILE A 1 82 ? -10.533 -1.290 7.785 1.00 90.38 82 ILE A O 1
ATOM 650 N N . ASP A 1 83 ? -12.738 -0.876 7.916 1.00 90.19 83 ASP A N 1
ATOM 651 C CA . ASP A 1 83 ? -13.001 -1.007 6.482 1.00 90.19 83 ASP A CA 1
ATOM 652 C C . ASP A 1 83 ? -12.706 0.323 5.772 1.00 90.19 83 ASP A C 1
ATOM 654 O O . ASP A 1 83 ? -13.463 1.293 5.878 1.00 90.19 83 ASP A O 1
ATOM 658 N N . ILE A 1 84 ? -11.591 0.362 5.039 1.00 88.94 84 ILE A N 1
ATOM 659 C CA . ILE A 1 84 ? -11.156 1.549 4.297 1.00 88.94 84 ILE A CA 1
ATOM 660 C C . ILE A 1 84 ? -12.147 1.958 3.200 1.00 88.94 84 ILE A C 1
ATOM 662 O O . ILE A 1 84 ? -12.314 3.150 2.949 1.00 88.94 84 ILE A O 1
ATOM 666 N N . HIS A 1 85 ? -12.823 1.003 2.557 1.00 88.88 85 HIS A N 1
ATOM 667 C CA . HIS A 1 85 ? -13.738 1.288 1.453 1.00 88.88 85 HIS A CA 1
ATOM 668 C C . HIS A 1 85 ? -14.987 1.984 1.963 1.00 88.88 85 HIS A C 1
ATOM 6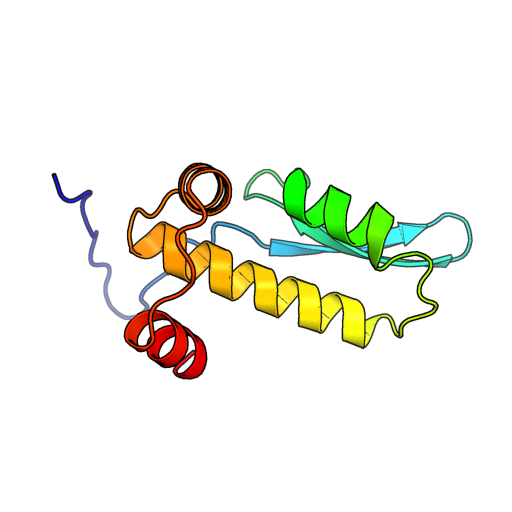70 O O . HIS A 1 85 ? -15.368 3.031 1.438 1.00 88.88 85 HIS A O 1
ATOM 676 N N . LYS A 1 86 ? -15.575 1.441 3.035 1.00 91.94 86 LYS A N 1
ATOM 677 C CA . LYS A 1 86 ? -16.709 2.070 3.710 1.00 91.94 86 LYS A CA 1
ATOM 678 C C . LYS A 1 86 ? -16.347 3.473 4.193 1.00 91.94 86 LYS A C 1
ATOM 680 O O . LYS A 1 86 ? -17.086 4.420 3.948 1.00 91.94 86 LYS A O 1
ATOM 685 N N . ARG A 1 87 ? -15.179 3.615 4.819 1.00 90.12 87 ARG A N 1
ATOM 686 C CA . ARG A 1 87 ? -14.731 4.885 5.387 1.00 90.12 87 ARG A CA 1
ATOM 687 C C . ARG A 1 87 ? -14.553 5.982 4.331 1.00 90.12 87 ARG A C 1
ATOM 689 O O . ARG A 1 87 ? -15.010 7.105 4.528 1.00 90.12 87 ARG A O 1
ATOM 696 N N . ILE A 1 88 ? -13.932 5.648 3.197 1.00 89.69 88 ILE A N 1
ATOM 697 C CA . ILE A 1 88 ? -13.786 6.573 2.063 1.00 89.69 88 ILE A CA 1
ATOM 698 C C . ILE A 1 88 ? -15.158 6.952 1.497 1.00 89.69 88 ILE A C 1
ATOM 700 O O . ILE A 1 88 ? -15.386 8.124 1.208 1.00 89.69 88 ILE A O 1
ATOM 704 N N . ALA A 1 89 ? -16.077 5.990 1.365 1.00 91.56 89 ALA A N 1
ATOM 705 C CA . ALA A 1 89 ? -17.426 6.249 0.862 1.00 91.56 89 ALA A CA 1
ATOM 706 C C . ALA A 1 89 ? -18.235 7.188 1.777 1.00 91.56 89 ALA A C 1
ATOM 708 O O . ALA A 1 89 ? -19.019 7.995 1.286 1.00 91.56 89 ALA A O 1
ATOM 709 N N . GLU A 1 90 ? -18.021 7.110 3.091 1.00 95.19 90 GLU A N 1
ATOM 710 C CA . GLU A 1 90 ? -18.654 7.981 4.092 1.00 95.19 90 GLU A CA 1
ATOM 711 C C . GLU A 1 90 ? -17.955 9.346 4.239 1.00 95.19 90 GLU A C 1
ATOM 713 O O . GLU A 1 90 ? -18.461 10.223 4.938 1.00 95.19 90 GLU A O 1
ATOM 718 N N . GLY A 1 91 ? -16.805 9.553 3.586 1.00 92.00 91 GLY A N 1
ATOM 719 C CA . GLY A 1 91 ? -16.012 10.777 3.720 1.00 92.00 91 GLY A CA 1
ATOM 720 C C . GLY A 1 91 ? -15.356 10.944 5.097 1.00 92.00 91 GLY A C 1
ATOM 721 O O . GLY A 1 91 ? -14.984 12.059 5.462 1.00 92.00 91 GLY A O 1
ATOM 722 N N . ASP A 1 92 ? -15.204 9.863 5.870 1.00 90.75 92 ASP A N 1
ATOM 723 C CA . ASP A 1 92 ? -14.591 9.906 7.202 1.00 90.75 92 ASP A CA 1
ATOM 724 C C . ASP A 1 92 ? -13.059 9.968 7.085 1.00 90.75 92 ASP A C 1
ATOM 726 O O . ASP A 1 92 ? -12.364 8.970 6.873 1.00 90.75 92 ASP A O 1
ATOM 730 N N . LEU A 1 93 ? -12.519 11.180 7.203 1.00 88.06 93 LEU A N 1
ATOM 731 C CA . LEU A 1 93 ? -11.087 11.451 7.092 1.00 88.06 93 LEU A CA 1
ATOM 732 C C . LEU A 1 93 ? -10.282 10.836 8.247 1.00 88.06 93 LEU A C 1
ATOM 734 O O . LEU A 1 93 ? -10.808 10.531 9.317 1.00 88.06 93 LEU A O 1
ATOM 738 N N . LEU A 1 94 ? -8.970 10.685 8.041 1.00 88.50 94 LEU A N 1
ATOM 739 C CA . LEU A 1 94 ? -8.037 10.260 9.088 1.00 88.50 94 LEU A CA 1
ATOM 740 C C . LEU A 1 94 ? -8.083 11.216 10.287 1.00 88.50 94 LEU A C 1
ATOM 742 O O . LEU A 1 94 ? -7.959 12.432 10.140 1.00 88.50 94 LEU A O 1
ATOM 746 N N . LYS A 1 95 ? -8.212 10.653 11.486 1.00 89.19 95 LYS A N 1
ATOM 747 C CA . LYS A 1 95 ? -8.175 11.387 12.755 1.00 89.19 95 LYS A CA 1
ATOM 748 C C . LYS A 1 95 ? -6.727 11.549 13.212 1.00 89.19 95 LYS A C 1
ATOM 750 O O . LYS A 1 95 ? -5.871 10.729 12.888 1.00 89.19 95 LYS A O 1
ATOM 755 N N . LEU A 1 96 ? -6.454 12.567 14.029 1.00 89.69 96 LEU A N 1
ATOM 756 C CA . LEU A 1 96 ? -5.090 12.895 14.471 1.00 89.69 96 LEU A CA 1
ATOM 757 C C . LEU A 1 96 ? -4.351 11.694 15.093 1.00 89.69 96 LEU A C 1
ATOM 759 O O . LEU A 1 96 ? -3.245 11.370 14.682 1.00 89.69 96 LEU A O 1
ATOM 763 N N . HIS A 1 97 ? -5.015 10.956 15.984 1.00 87.38 97 HIS A N 1
ATOM 764 C CA . HIS A 1 97 ? -4.441 9.769 16.629 1.00 87.38 97 HIS A CA 1
ATOM 765 C C . HIS A 1 97 ? -4.154 8.601 15.660 1.00 87.38 97 HIS A C 1
ATOM 767 O O . HIS A 1 97 ? -3.394 7.690 15.985 1.00 87.38 97 HIS A O 1
ATOM 773 N N . GLU A 1 98 ? -4.794 8.572 14.487 1.00 86.88 98 GLU A N 1
ATOM 774 C CA . GLU A 1 98 ? -4.514 7.586 13.437 1.00 86.88 98 GLU A CA 1
ATOM 775 C C . GLU A 1 98 ? -3.275 7.995 12.644 1.00 86.88 98 GLU A C 1
ATOM 777 O O . GLU A 1 98 ? -2.445 7.145 12.334 1.00 86.88 98 GLU A O 1
ATOM 782 N N . ILE A 1 99 ? -3.110 9.295 12.390 1.00 88.94 99 ILE A N 1
ATOM 783 C CA . ILE A 1 99 ? -1.905 9.859 11.769 1.00 88.94 99 ILE A CA 1
ATOM 784 C C . ILE A 1 99 ? -0.687 9.621 12.670 1.00 88.94 99 ILE A C 1
ATOM 786 O O . ILE A 1 99 ? 0.345 9.151 12.192 1.00 88.94 99 ILE A O 1
ATOM 790 N N . ASP A 1 100 ? -0.821 9.863 13.976 1.00 88.06 100 ASP A N 1
ATOM 791 C CA . ASP A 1 100 ? 0.253 9.614 14.945 1.00 88.06 100 ASP A CA 1
ATOM 792 C C . ASP A 1 100 ? 0.678 8.140 14.955 1.00 88.06 100 ASP A C 1
ATOM 794 O O . ASP A 1 100 ? 1.869 7.829 14.982 1.00 88.06 100 ASP A O 1
ATOM 798 N N . ALA A 1 101 ? -0.287 7.224 14.850 1.00 85.69 101 ALA A N 1
ATOM 799 C CA . ALA A 1 101 ? -0.010 5.793 14.792 1.00 85.69 101 ALA A CA 1
ATOM 800 C C . ALA A 1 101 ? 0.667 5.345 13.486 1.00 85.69 101 ALA A C 1
ATOM 802 O O . ALA A 1 101 ? 1.416 4.368 13.493 1.00 85.69 101 ALA A O 1
ATOM 803 N N . LEU A 1 102 ? 0.418 6.039 12.371 1.00 86.00 102 LEU A N 1
ATOM 804 C CA . LEU A 1 102 ? 1.118 5.795 11.106 1.00 86.00 102 LEU A CA 1
ATOM 805 C C . LEU A 1 102 ? 2.565 6.293 11.153 1.00 86.00 102 LEU A C 1
ATOM 807 O O . LEU A 1 102 ? 3.430 5.689 10.529 1.00 86.00 102 LEU A O 1
ATOM 811 N N . ARG A 1 103 ? 2.839 7.370 11.899 1.00 81.94 103 ARG A N 1
ATOM 812 C CA . ARG A 1 103 ? 4.191 7.924 12.055 1.00 81.94 103 ARG A CA 1
ATOM 813 C C . ARG A 1 103 ? 5.109 7.028 12.884 1.00 81.94 103 ARG A C 1
ATOM 815 O O . ARG A 1 103 ? 6.313 7.031 12.665 1.00 81.94 103 ARG A O 1
ATOM 822 N N . SER A 1 104 ? 4.567 6.308 13.863 1.00 68.38 104 SER A N 1
ATOM 823 C CA . SER A 1 104 ? 5.351 5.480 14.787 1.00 68.38 104 SER A CA 1
ATOM 824 C C . SER A 1 104 ? 5.806 4.125 14.214 1.00 68.38 104 SER A C 1
ATOM 826 O O . SER A 1 104 ? 6.259 3.286 14.991 1.00 68.38 104 SER A O 1
ATOM 828 N N . ARG A 1 105 ? 5.650 3.877 12.904 1.00 58.97 105 ARG A N 1
ATOM 829 C CA . ARG A 1 105 ? 5.952 2.600 12.232 1.00 58.97 105 ARG A CA 1
ATOM 830 C C . ARG A 1 105 ? 7.087 2.693 11.225 1.00 58.97 105 ARG A C 1
ATOM 832 O O . ARG A 1 105 ? 7.272 3.779 10.639 1.00 58.97 105 ARG A O 1
#

Secondary structure (DSSP, 8-state):
-PPP----TT------S-EEEEEE-TTS-EEEEEE-TTSPBPHHHHHHIIIIIGGGT--HHHHHHHHHHHHHHHHHHHHTT--HHHHHHTT-PPPHHHHHHHHT-

Radius of gyration: 15.77 Å; chains: 1; bounding box: 31×30×45 Å

Sequence (105 aa):
MCKKYQIVEGSIAVERISFIKTIVMGDGERYATLVDENGLPLFYPTLYFTTQRRNASLAYSTLVNEAASISVLLQCFHERGIDIHKRIAEGDLLKLHEIDALRSR

Organism: Pseudomonas savastanoi (NCBI:txid29438)

pLDDT: mean 83.57, std 17.42, range [29.69, 95.31]

Foldseek 3Di:
DDDDDDDDPDDRPLPQQWDWDWDQDPVRDIAIFIAGPVRHGDDPRVVCCVPPPPPPPDDRVVRVVVRVLVSLLVSLCVVVVHDPVVCVVVVPDDDPVSVVVSVVD